Protein AF-A0A392RM71-F1 (afdb_monomer)

Secondary structure (DSSP, 8-state):
-HHHHHHTT-GGGTSSSSPPPPTTSTTHHHHHHHHHHHHHHHHHTS-HHHHHHHTT--SHHHHHHHHHHHHHHHHHHHHHHHHHHHHHHHHTT---

Solvent-accessible surface area (backbone atoms only — not comparable to full-atom values): 5615 Å² total; per-residue (Å²): 110,70,67,66,29,51,79,67,74,45,46,37,41,48,77,50,78,54,65,85,60,57,88,86,41,85,57,26,65,59,50,52,55,54,35,52,53,50,33,51,54,52,58,74,73,49,61,75,84,59,45,75,80,41,72,80,49,90,44,29,28,51,38,46,52,53,50,51,51,53,53,49,58,70,42,44,65,57,52,49,48,53,52,49,51,53,54,50,59,66,56,73,77,61,82,129

Radius of gyration: 19.59 Å; Cα contacts (8 Å, |Δi|>4): 50; chains: 1; bounding box: 61×25×42 Å

Sequence (96 aa):
MTIALRTKNKIGFVDGLIPQPPNDDLQYQIWRRNDNVVVSWLLNSVFKELTSSIIYASTAAAIWIDLQECFLQNNSPRLFQLRKDFITCTQGNLSV

Structure (mmCIF, N/CA/C/O backbone):
data_AF-A0A392RM71-F1
#
_entry.id   AF-A0A392RM71-F1
#
loop_
_atom_site.group_PDB
_atom_site.id
_atom_site.type_symbol
_atom_site.label_atom_id
_atom_site.label_alt_id
_atom_site.label_comp_id
_atom_site.label_asym_id
_atom_site.label_entity_id
_atom_site.label_seq_id
_atom_site.pdbx_PDB_ins_code
_atom_site.Cartn_x
_atom_site.Cartn_y
_atom_site.Cartn_z
_atom_site.occupancy
_atom_site.B_iso_or_equiv
_atom_site.auth_seq_id
_atom_site.auth_comp_id
_atom_site.auth_asym_id
_atom_site.auth_atom_id
_atom_site.pdbx_PDB_model_num
ATOM 1 N N . MET A 1 1 ? -2.167 10.062 5.312 1.00 81.00 1 MET A N 1
ATOM 2 C CA . MET A 1 1 ? -1.520 9.231 4.271 1.00 81.00 1 MET A CA 1
ATOM 3 C C . MET A 1 1 ? -2.003 9.565 2.855 1.00 81.00 1 MET A C 1
ATOM 5 O O . MET A 1 1 ? -1.195 9.978 2.037 1.00 81.00 1 MET A O 1
ATOM 9 N N . THR A 1 2 ? -3.304 9.453 2.556 1.00 85.31 2 THR A N 1
ATOM 10 C CA . THR A 1 2 ? -3.858 9.522 1.184 1.00 85.31 2 THR A CA 1
ATOM 11 C C . THR A 1 2 ? -3.500 10.786 0.397 1.00 85.31 2 THR A C 1
ATOM 13 O O . THR A 1 2 ? -3.091 10.685 -0.756 1.00 85.31 2 THR A O 1
ATOM 16 N N . ILE A 1 3 ? -3.604 11.972 1.008 1.00 90.00 3 ILE A N 1
ATOM 17 C CA . ILE A 1 3 ? -3.268 13.244 0.343 1.00 90.00 3 ILE A CA 1
ATOM 18 C C . ILE A 1 3 ? -1.786 13.267 -0.053 1.00 90.00 3 ILE A C 1
ATOM 20 O O . ILE A 1 3 ? -1.469 13.519 -1.209 1.00 90.00 3 ILE A O 1
ATOM 24 N N . ALA A 1 4 ? -0.888 12.903 0.868 1.00 90.12 4 ALA A N 1
ATOM 25 C CA . ALA A 1 4 ? 0.553 12.871 0.615 1.00 90.12 4 ALA A CA 1
ATOM 26 C C . ALA A 1 4 ? 0.938 11.895 -0.512 1.00 90.12 4 ALA A C 1
ATOM 28 O O . ALA A 1 4 ? 1.782 12.221 -1.347 1.00 90.12 4 ALA A O 1
ATOM 29 N N . LEU A 1 5 ? 0.294 10.723 -0.572 1.00 92.75 5 LEU A N 1
ATOM 30 C CA . LEU A 1 5 ? 0.507 9.752 -1.649 1.00 92.75 5 LEU A CA 1
ATOM 31 C C . LEU A 1 5 ? 0.009 10.273 -2.998 1.00 92.75 5 LEU A C 1
ATOM 33 O O . LEU A 1 5 ? 0.697 10.106 -4.004 1.00 92.75 5 LEU A O 1
ATOM 37 N N . ARG A 1 6 ? -1.156 10.932 -3.030 1.00 91.88 6 ARG A N 1
ATOM 38 C CA . ARG A 1 6 ? -1.700 11.543 -4.252 1.00 91.88 6 ARG A CA 1
ATOM 39 C C . ARG A 1 6 ? -0.800 12.655 -4.776 1.00 91.88 6 ARG A C 1
ATOM 41 O O . ARG A 1 6 ? -0.464 12.638 -5.951 1.00 91.88 6 ARG A O 1
ATOM 48 N N . THR A 1 7 ? -0.318 13.546 -3.910 1.00 93.56 7 THR A N 1
ATOM 49 C CA . THR A 1 7 ? 0.615 14.621 -4.296 1.00 93.56 7 THR A CA 1
ATOM 50 C C . THR A 1 7 ? 1.917 14.085 -4.901 1.00 93.56 7 THR A C 1
ATOM 52 O O . THR A 1 7 ? 2.559 14.769 -5.691 1.00 93.56 7 THR A O 1
ATOM 55 N N . LYS A 1 8 ? 2.315 12.854 -4.556 1.00 92.75 8 LYS A N 1
ATOM 56 C CA . LYS A 1 8 ? 3.525 12.196 -5.072 1.00 92.75 8 LYS A CA 1
ATOM 57 C C . LYS A 1 8 ? 3.250 11.181 -6.189 1.00 92.75 8 LYS A C 1
ATOM 59 O O . LYS A 1 8 ? 4.173 10.469 -6.581 1.00 92.75 8 LYS A O 1
ATOM 64 N N . ASN A 1 9 ? 2.011 11.087 -6.682 1.00 94.38 9 ASN A N 1
ATOM 65 C CA . ASN A 1 9 ? 1.580 10.094 -7.673 1.00 94.38 9 ASN A CA 1
ATOM 66 C C . ASN A 1 9 ? 1.894 8.645 -7.254 1.00 94.38 9 ASN A C 1
ATOM 68 O O . ASN A 1 9 ? 2.316 7.822 -8.063 1.00 94.38 9 ASN A O 1
ATOM 72 N N . LYS A 1 10 ? 1.734 8.337 -5.962 1.00 95.06 10 LYS A N 1
ATOM 73 C CA . LYS A 1 10 ? 2.021 7.017 -5.374 1.00 95.06 10 LYS A CA 1
ATOM 74 C C . LYS A 1 10 ? 0.790 6.245 -4.921 1.00 95.06 10 LYS A C 1
ATOM 76 O O . LYS A 1 10 ? 0.935 5.103 -4.505 1.00 95.06 10 LYS A O 1
ATOM 81 N N . ILE A 1 11 ? -0.405 6.832 -5.010 1.00 95.19 11 ILE A N 1
ATOM 82 C CA . ILE A 1 11 ? -1.633 6.161 -4.556 1.00 95.19 11 ILE A CA 1
ATOM 83 C C . ILE A 1 11 ? -1.873 4.828 -5.285 1.00 95.19 11 ILE A C 1
ATOM 85 O O . ILE A 1 11 ? -2.273 3.865 -4.643 1.00 95.19 11 ILE A O 1
ATOM 89 N N . GLY A 1 12 ? -1.459 4.759 -6.557 1.00 95.06 12 GLY A N 1
ATOM 90 C CA . GLY A 1 12 ? -1.515 3.573 -7.412 1.00 95.06 12 GLY A CA 1
ATOM 91 C C . GLY A 1 12 ? -0.821 2.315 -6.864 1.00 95.06 12 GLY A C 1
ATOM 92 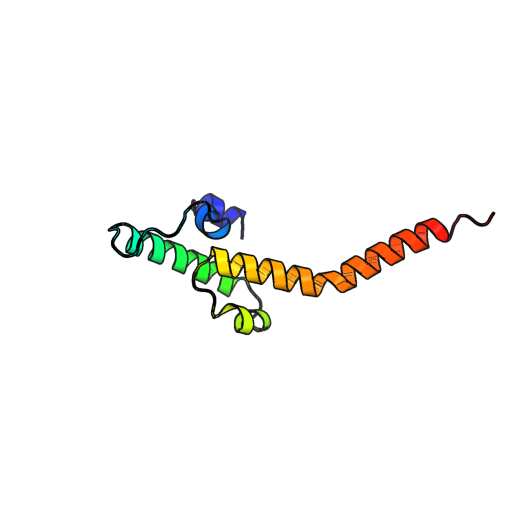O O . GLY A 1 12 ? -1.153 1.200 -7.249 1.00 95.06 12 GLY A O 1
ATOM 93 N N . PHE A 1 13 ? 0.169 2.481 -5.978 1.00 95.56 13 PHE A N 1
ATOM 94 C CA . PHE A 1 13 ? 0.878 1.361 -5.342 1.00 95.56 13 PHE A CA 1
ATOM 95 C C . PHE A 1 13 ? 0.097 0.771 -4.161 1.00 95.56 13 PHE A C 1
ATOM 97 O O . PHE A 1 13 ? 0.353 -0.355 -3.758 1.00 95.56 13 PHE A O 1
ATOM 104 N N . VAL A 1 14 ? -0.835 1.538 -3.590 1.00 93.94 14 VAL A N 1
ATOM 105 C CA . VAL A 1 14 ? -1.641 1.136 -2.427 1.00 93.94 14 VAL A CA 1
ATOM 106 C C . VAL A 1 14 ? -2.961 0.514 -2.868 1.00 93.94 14 VAL A C 1
ATOM 108 O O . VAL A 1 14 ? -3.384 -0.487 -2.305 1.00 93.94 14 VAL A O 1
ATOM 111 N N . ASP A 1 15 ? -3.608 1.095 -3.878 1.00 93.00 15 ASP A N 1
ATOM 112 C CA . ASP A 1 15 ? -4.866 0.587 -4.440 1.00 93.00 15 ASP A CA 1
ATOM 113 C C . ASP A 1 15 ? -4.664 -0.520 -5.494 1.00 93.00 15 ASP A C 1
ATOM 115 O O . ASP A 1 15 ? -5.637 -1.104 -5.967 1.00 93.00 15 ASP A O 1
ATOM 119 N N . GLY A 1 16 ? -3.411 -0.824 -5.851 1.00 92.12 16 GLY A N 1
ATOM 120 C CA . GLY A 1 16 ? -3.057 -1.858 -6.821 1.00 92.12 16 GLY A CA 1
ATOM 121 C C . GLY A 1 16 ? -3.239 -1.450 -8.287 1.00 92.12 16 GLY A C 1
ATOM 122 O O . GLY A 1 16 ? -3.046 -2.286 -9.167 1.00 92.12 16 GLY A O 1
ATOM 123 N N . LEU A 1 17 ? -3.567 -0.184 -8.582 1.00 94.56 17 LEU A N 1
ATOM 124 C CA . LEU A 1 17 ? -3.698 0.308 -9.961 1.00 94.56 17 LEU A CA 1
ATOM 125 C C . LEU A 1 17 ? -2.365 0.330 -10.724 1.00 94.56 17 LEU A C 1
ATOM 127 O O . LEU A 1 17 ? -2.366 0.347 -11.954 1.00 94.56 17 LEU A O 1
ATOM 131 N N . ILE A 1 18 ? -1.232 0.345 -10.015 1.00 95.19 18 ILE A N 1
ATOM 132 C CA . ILE A 1 18 ? 0.111 0.176 -10.581 1.00 95.19 18 ILE A CA 1
ATOM 133 C C . ILE A 1 18 ? 0.595 -1.236 -10.215 1.00 95.19 18 ILE A C 1
ATOM 135 O O . ILE A 1 18 ? 1.268 -1.402 -9.191 1.00 95.19 18 ILE A O 1
ATOM 139 N N . PRO A 1 19 ? 0.258 -2.260 -11.021 1.00 93.75 19 PRO A N 1
ATOM 140 C CA . PRO A 1 19 ? 0.588 -3.642 -10.705 1.00 93.75 19 PRO A CA 1
ATOM 141 C C . PRO A 1 19 ? 2.094 -3.890 -10.786 1.00 93.75 19 PRO A C 1
ATOM 143 O O . PRO A 1 19 ? 2.816 -3.217 -11.526 1.00 93.75 19 PRO A O 1
ATOM 146 N N . GLN A 1 20 ? 2.555 -4.888 -10.034 1.00 94.00 20 GLN A N 1
ATOM 147 C CA . GLN A 1 20 ? 3.931 -5.362 -10.101 1.00 94.00 20 GLN A CA 1
ATOM 148 C C . GLN A 1 20 ? 4.236 -5.894 -11.515 1.00 94.00 20 GLN A C 1
ATOM 150 O O . GLN A 1 20 ? 3.545 -6.808 -11.974 1.00 94.00 20 GLN A O 1
ATOM 155 N N . PRO A 1 21 ? 5.264 -5.364 -12.206 1.00 94.56 21 PRO A N 1
ATOM 156 C CA . PRO A 1 21 ? 5.708 -5.906 -13.483 1.00 94.56 21 PRO A CA 1
ATOM 157 C C . PRO A 1 21 ? 6.304 -7.315 -13.329 1.00 94.56 21 PRO A C 1
ATOM 159 O O . PRO A 1 21 ? 6.763 -7.669 -12.238 1.00 94.56 21 PRO A O 1
ATOM 162 N N . PRO A 1 22 ? 6.375 -8.100 -14.417 1.00 93.81 22 PRO A N 1
ATOM 163 C CA . PRO A 1 22 ? 7.151 -9.337 -14.455 1.00 93.81 22 PRO A CA 1
ATOM 164 C C . PRO A 1 22 ? 8.610 -9.123 -14.021 1.00 93.81 22 PRO A C 1
ATOM 166 O O . PRO A 1 22 ? 9.188 -8.064 -14.258 1.00 93.81 22 PRO A O 1
ATOM 169 N N . ASN A 1 23 ? 9.223 -10.125 -13.384 1.00 88.38 23 ASN A N 1
ATOM 170 C CA . ASN A 1 23 ? 10.577 -10.003 -12.816 1.00 88.38 23 ASN A CA 1
ATOM 171 C C . ASN A 1 23 ? 11.677 -9.760 -13.868 1.00 88.38 23 ASN A C 1
ATOM 173 O O . ASN A 1 23 ? 12.755 -9.275 -13.525 1.00 88.38 23 ASN A O 1
ATOM 177 N N . ASP A 1 24 ? 11.420 -10.132 -15.119 1.00 91.50 24 ASP A N 1
ATOM 178 C CA . ASP A 1 24 ? 12.280 -9.946 -16.287 1.00 91.50 24 ASP A CA 1
ATOM 179 C C . ASP A 1 24 ? 12.080 -8.588 -16.982 1.00 91.50 24 ASP A C 1
ATOM 181 O O . ASP A 1 24 ? 12.867 -8.222 -17.857 1.00 91.50 24 ASP A O 1
ATOM 185 N N . ASP A 1 25 ? 11.083 -7.802 -16.567 1.00 93.44 25 ASP A N 1
ATOM 186 C CA . ASP A 1 25 ? 10.852 -6.458 -17.088 1.00 93.44 25 ASP A CA 1
ATOM 187 C C . ASP A 1 25 ? 11.910 -5.476 -16.555 1.00 93.44 25 ASP A C 1
ATOM 189 O O . ASP A 1 25 ? 12.194 -5.393 -15.354 1.00 93.44 25 ASP A O 1
ATOM 193 N N . LEU A 1 26 ? 12.452 -4.647 -17.448 1.00 91.56 26 LEU A N 1
ATOM 194 C CA . LEU A 1 26 ? 13.372 -3.561 -17.109 1.00 91.56 26 LEU A CA 1
ATOM 195 C C . LEU A 1 26 ? 12.768 -2.582 -16.080 1.00 91.56 26 LEU A C 1
ATOM 197 O O . LEU A 1 26 ? 13.489 -1.969 -15.287 1.00 91.56 26 LEU A O 1
ATOM 201 N N . GLN A 1 27 ? 11.441 -2.450 -16.059 1.00 93.50 27 GLN A N 1
ATOM 202 C CA . GLN A 1 27 ? 10.706 -1.594 -15.135 1.00 93.50 27 GLN A CA 1
ATOM 203 C C . GLN A 1 27 ? 10.543 -2.198 -13.738 1.00 93.50 27 GLN A C 1
ATOM 205 O O . GLN A 1 27 ? 10.255 -1.448 -12.802 1.00 93.50 27 GLN A O 1
ATOM 210 N N . TYR A 1 28 ? 10.777 -3.502 -13.546 1.00 93.31 28 TYR A N 1
ATOM 211 C CA . TYR A 1 28 ? 10.581 -4.172 -12.257 1.00 93.31 28 TYR A CA 1
ATOM 212 C C . TYR A 1 28 ? 11.375 -3.507 -11.126 1.00 9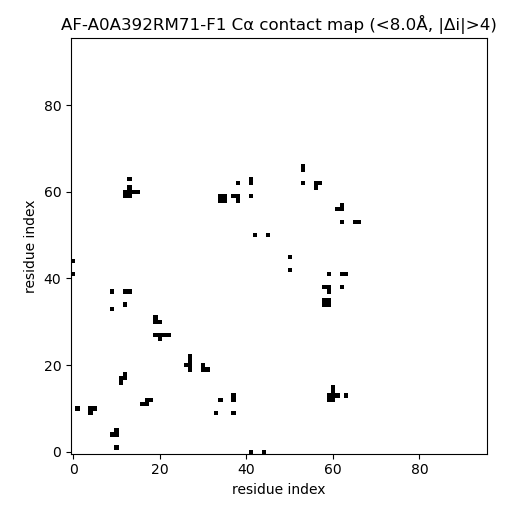3.31 28 TYR A C 1
ATOM 214 O O . TYR A 1 28 ? 10.837 -3.206 -10.061 1.00 93.31 28 TYR A O 1
ATOM 222 N N . GLN A 1 29 ? 12.650 -3.187 -11.366 1.00 93.19 29 GLN A N 1
ATOM 223 C CA . GLN A 1 29 ? 13.498 -2.557 -10.347 1.00 93.19 29 GLN A CA 1
ATOM 224 C C . GLN A 1 29 ? 13.056 -1.127 -10.017 1.00 93.19 29 GLN A C 1
ATOM 226 O O . GLN A 1 29 ? 13.167 -0.686 -8.870 1.00 93.19 29 GLN A O 1
ATOM 231 N N . ILE A 1 30 ? 12.541 -0.396 -11.008 1.00 93.94 30 ILE A N 1
ATOM 232 C CA . ILE A 1 30 ? 12.000 0.953 -10.813 1.00 93.94 30 ILE A CA 1
ATOM 233 C C . ILE A 1 30 ? 10.712 0.864 -9.996 1.00 93.94 30 ILE A C 1
ATOM 235 O O . ILE A 1 30 ? 10.562 1.591 -9.013 1.00 93.94 30 ILE A O 1
ATOM 239 N N . TRP A 1 31 ? 9.809 -0.045 -10.360 1.00 95.88 31 TRP A N 1
ATOM 240 C CA . TRP A 1 31 ? 8.577 -0.297 -9.623 1.00 95.88 31 TRP A CA 1
ATOM 241 C C . TRP A 1 31 ? 8.876 -0.664 -8.167 1.00 95.88 31 TRP A C 1
ATOM 243 O O . TRP A 1 31 ? 8.413 0.024 -7.261 1.00 95.88 31 TRP A O 1
ATOM 253 N N . ARG A 1 32 ? 9.767 -1.637 -7.939 1.00 93.69 32 ARG A N 1
ATOM 254 C CA . ARG A 1 32 ? 10.144 -2.124 -6.604 1.00 93.69 32 ARG A CA 1
ATOM 255 C C . ARG A 1 32 ? 10.718 -1.027 -5.710 1.00 93.69 32 ARG A C 1
ATOM 257 O O . ARG A 1 32 ? 10.399 -0.957 -4.529 1.00 93.69 32 ARG A O 1
ATOM 264 N N . ARG A 1 33 ? 11.554 -0.135 -6.255 1.00 93.44 33 ARG A N 1
ATOM 265 C CA . ARG A 1 33 ? 12.072 1.021 -5.497 1.00 93.44 33 ARG A CA 1
ATOM 266 C C . ARG A 1 33 ? 10.950 1.951 -5.050 1.00 93.44 33 ARG A C 1
ATOM 268 O O . ARG A 1 33 ? 10.979 2.437 -3.925 1.00 93.44 33 ARG A O 1
ATOM 275 N N . ASN A 1 34 ? 9.986 2.212 -5.927 1.00 95.25 34 ASN A N 1
ATOM 276 C CA . ASN A 1 34 ? 8.859 3.079 -5.608 1.00 95.25 34 ASN A CA 1
ATOM 277 C C . ASN A 1 34 ? 7.914 2.430 -4.596 1.00 95.25 34 ASN A C 1
ATOM 279 O O . ASN A 1 34 ? 7.500 3.110 -3.659 1.00 95.25 34 ASN A O 1
ATOM 283 N N . ASP A 1 35 ? 7.641 1.137 -4.748 1.00 95.38 35 ASP A N 1
ATOM 284 C CA . ASP A 1 35 ? 6.847 0.362 -3.800 1.00 95.38 35 ASP A CA 1
ATOM 285 C C . ASP A 1 35 ? 7.490 0.369 -2.402 1.00 95.38 35 ASP A C 1
ATOM 287 O O . ASP A 1 35 ? 6.853 0.793 -1.442 1.00 95.38 35 ASP A O 1
ATOM 291 N N . ASN A 1 36 ? 8.798 0.099 -2.294 1.00 92.50 36 ASN A N 1
ATOM 292 C CA . ASN A 1 36 ? 9.538 0.149 -1.023 1.00 92.50 36 ASN A CA 1
ATOM 293 C C . ASN A 1 36 ? 9.446 1.508 -0.304 1.00 92.50 36 ASN A C 1
ATOM 295 O O . ASN A 1 36 ? 9.400 1.569 0.927 1.00 92.50 36 ASN A O 1
ATOM 299 N N . VAL A 1 37 ? 9.425 2.619 -1.048 1.00 92.88 37 VAL A N 1
ATOM 300 C CA . VAL A 1 37 ? 9.244 3.952 -0.451 1.00 92.88 37 VAL A CA 1
ATOM 301 C C . VAL A 1 37 ? 7.849 4.074 0.158 1.00 92.88 37 VAL A C 1
ATOM 303 O O . VAL A 1 37 ? 7.714 4.554 1.284 1.00 92.88 37 VAL A O 1
ATOM 306 N N . VAL A 1 38 ? 6.818 3.606 -0.544 1.00 94.19 38 VAL A N 1
ATOM 307 C CA . VAL A 1 38 ? 5.443 3.613 -0.034 1.00 94.19 38 VAL A CA 1
ATOM 308 C C . VAL A 1 38 ? 5.308 2.688 1.175 1.00 94.19 38 VAL A C 1
ATOM 310 O O . VAL A 1 38 ? 4.755 3.117 2.185 1.00 94.19 38 VAL A O 1
ATOM 313 N N . VAL A 1 39 ? 5.894 1.488 1.125 1.00 91.31 39 VAL A N 1
ATOM 314 C CA . VAL A 1 39 ? 6.004 0.565 2.267 1.00 91.31 39 VAL A CA 1
ATOM 315 C C . VAL A 1 39 ? 6.607 1.278 3.476 1.00 91.31 39 VAL A C 1
ATOM 317 O O . VAL A 1 39 ? 6.030 1.247 4.559 1.00 91.31 39 VAL A O 1
ATOM 320 N N . SER A 1 40 ? 7.720 1.998 3.303 1.00 89.00 40 SER A N 1
ATOM 321 C CA . SER A 1 40 ? 8.351 2.731 4.407 1.00 89.00 40 SER A CA 1
ATOM 322 C C . SER A 1 40 ? 7.425 3.785 5.025 1.00 89.00 40 SER A C 1
ATOM 324 O O . SER A 1 40 ? 7.391 3.940 6.244 1.00 89.00 40 SER A O 1
ATOM 326 N N . TRP A 1 41 ? 6.632 4.498 4.217 1.00 90.56 41 TRP A N 1
ATOM 327 C CA . TRP A 1 41 ? 5.668 5.477 4.723 1.00 90.56 41 TRP A CA 1
ATOM 328 C C . TRP A 1 41 ? 4.500 4.814 5.445 1.00 90.56 41 TRP A C 1
ATOM 330 O O . TRP A 1 41 ? 4.055 5.338 6.467 1.00 90.56 41 TRP A O 1
ATOM 340 N N . LEU A 1 42 ? 4.034 3.667 4.944 1.00 88.44 42 LEU A N 1
ATOM 341 C CA . LEU A 1 42 ? 3.003 2.866 5.596 1.00 88.44 42 LEU A CA 1
ATOM 342 C C . LEU A 1 42 ? 3.491 2.395 6.967 1.00 88.44 42 LEU A C 1
ATOM 344 O O . LEU A 1 42 ? 2.865 2.723 7.970 1.00 88.44 42 LEU A O 1
ATOM 348 N N . LEU A 1 43 ? 4.648 1.734 7.029 1.00 84.88 43 LEU A N 1
ATOM 349 C CA . LEU A 1 43 ? 5.216 1.212 8.274 1.00 84.88 43 LEU A CA 1
ATOM 350 C C . LEU A 1 43 ? 5.493 2.317 9.302 1.00 84.88 43 LEU A C 1
ATOM 352 O O . LEU A 1 43 ? 5.168 2.155 10.473 1.00 84.88 43 LEU A O 1
ATOM 356 N N . ASN A 1 44 ? 6.019 3.468 8.871 1.00 84.88 44 ASN A N 1
ATOM 357 C CA . ASN A 1 44 ? 6.269 4.609 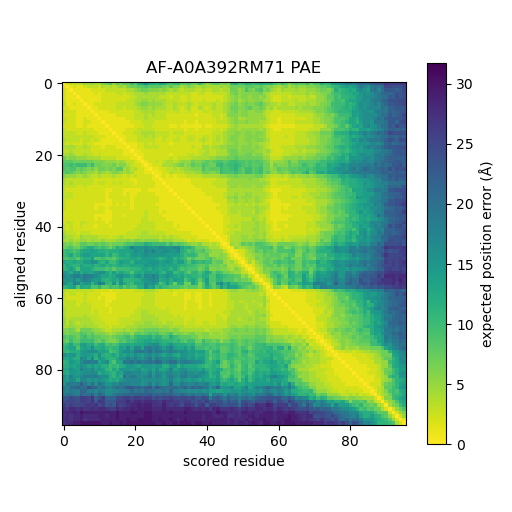9.761 1.00 84.88 44 ASN A CA 1
ATOM 358 C C . ASN A 1 44 ? 4.991 5.292 10.275 1.00 84.88 44 ASN A C 1
ATOM 360 O O . ASN A 1 44 ? 5.054 6.065 11.228 1.00 84.88 44 ASN A O 1
ATOM 364 N N . SER A 1 45 ? 3.844 5.048 9.643 1.00 84.06 45 SER A N 1
ATOM 365 C CA . SER A 1 45 ? 2.559 5.627 10.053 1.00 84.06 45 SER A CA 1
ATOM 366 C C . SER A 1 45 ? 1.725 4.678 10.919 1.00 84.06 45 SER A C 1
ATOM 368 O O . SER A 1 45 ? 0.621 5.041 11.323 1.00 84.06 45 SER A O 1
ATOM 370 N N . VAL A 1 46 ? 2.213 3.461 11.168 1.00 80.69 46 VAL A N 1
ATOM 371 C CA . VAL A 1 46 ? 1.504 2.402 11.892 1.00 80.69 46 VAL A CA 1
ATOM 372 C C . VAL A 1 46 ? 2.120 2.223 13.284 1.00 80.69 46 VAL A C 1
ATOM 374 O O . VAL A 1 46 ? 3.327 2.365 13.471 1.00 80.69 46 VAL A O 1
ATOM 377 N 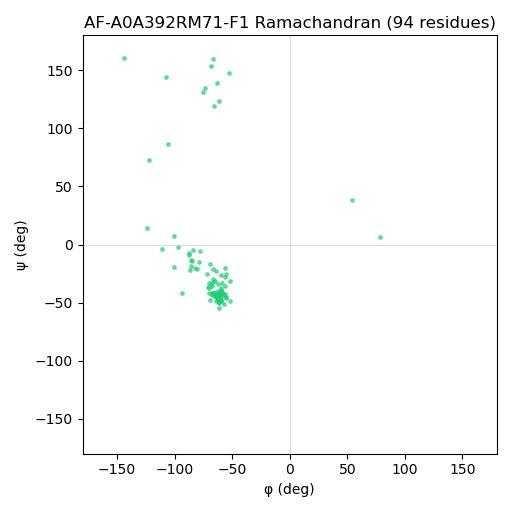N . PHE A 1 47 ? 1.288 1.921 14.285 1.00 71.31 47 PHE A N 1
ATOM 378 C CA . PHE A 1 47 ? 1.749 1.615 15.643 1.00 71.31 47 PHE A CA 1
ATOM 379 C C . PHE A 1 47 ? 2.621 0.352 15.647 1.00 71.31 47 PHE A C 1
ATOM 381 O O . PHE A 1 47 ? 2.270 -0.638 15.008 1.00 71.31 47 PHE A O 1
ATOM 388 N N . LYS A 1 48 ? 3.721 0.358 16.415 1.00 69.00 48 LYS A N 1
ATOM 389 C CA . LYS A 1 48 ? 4.703 -0.747 16.469 1.00 69.00 48 LYS A CA 1
ATOM 390 C C . LYS A 1 48 ? 4.086 -2.127 16.725 1.00 69.00 48 LYS A C 1
ATOM 392 O O . LYS A 1 48 ? 4.604 -3.128 16.244 1.00 69.00 48 LYS A O 1
ATOM 397 N N . GLU A 1 49 ? 2.987 -2.172 17.470 1.00 65.38 49 GLU A N 1
ATOM 398 C CA . GLU A 1 49 ? 2.251 -3.394 17.817 1.00 65.38 49 GLU A CA 1
ATOM 399 C C . GLU A 1 49 ? 1.589 -4.063 16.606 1.00 65.38 49 GLU A C 1
ATOM 401 O O . GLU A 1 49 ? 1.478 -5.282 16.571 1.00 65.38 49 GLU A O 1
ATOM 406 N N . LEU A 1 50 ? 1.201 -3.281 15.596 1.00 66.56 50 LEU A N 1
ATOM 407 C CA . LEU A 1 50 ? 0.646 -3.781 14.335 1.00 66.56 50 LEU A CA 1
ATOM 408 C C . LEU A 1 50 ? 1.753 -4.140 13.336 1.00 66.56 50 LEU A C 1
ATOM 410 O O . LEU A 1 50 ? 1.529 -4.877 12.386 1.00 66.56 50 LEU A O 1
ATOM 414 N N . THR A 1 51 ? 2.972 -3.637 13.533 1.00 65.44 51 THR A N 1
ATOM 415 C CA . THR A 1 51 ? 4.083 -3.877 12.608 1.00 65.44 51 THR A CA 1
ATOM 416 C C . THR A 1 51 ? 4.514 -5.347 12.592 1.00 65.44 51 THR A C 1
ATOM 418 O O . THR A 1 51 ? 4.898 -5.853 11.542 1.00 65.44 51 THR A O 1
ATOM 421 N N . SER A 1 52 ? 4.403 -6.064 13.715 1.00 66.44 52 SER A N 1
ATOM 422 C CA . SER A 1 52 ? 4.784 -7.482 13.827 1.00 66.44 52 SER A CA 1
ATOM 423 C C . SER A 1 52 ? 3.935 -8.421 12.963 1.00 66.44 52 SER A C 1
ATOM 425 O O . SER A 1 52 ? 4.467 -9.414 12.470 1.00 66.44 52 SER A O 1
ATOM 427 N N . SER A 1 53 ? 2.657 -8.101 12.729 1.00 66.75 53 SER A N 1
ATOM 428 C CA . SER A 1 53 ? 1.784 -8.871 11.832 1.00 66.75 53 SER A CA 1
ATOM 429 C C . SER A 1 53 ? 1.969 -8.510 10.355 1.00 66.75 53 SER A C 1
ATOM 431 O O . SER A 1 53 ? 1.643 -9.316 9.494 1.00 66.75 53 SER A O 1
ATOM 433 N N . ILE A 1 54 ? 2.531 -7.331 10.060 1.00 65.25 54 ILE A N 1
ATOM 434 C CA . ILE A 1 54 ? 2.606 -6.741 8.710 1.00 65.25 54 ILE A CA 1
ATOM 435 C C . ILE A 1 54 ? 3.982 -6.934 8.046 1.00 65.25 54 ILE A C 1
ATOM 437 O O . ILE A 1 54 ? 4.106 -6.846 6.827 1.00 65.25 54 ILE A O 1
ATOM 441 N N . ILE A 1 55 ? 5.035 -7.226 8.821 1.00 62.59 55 ILE A N 1
ATOM 442 C CA . ILE A 1 55 ? 6.427 -7.355 8.335 1.00 62.59 55 ILE A CA 1
ATOM 443 C C . ILE A 1 55 ? 6.604 -8.396 7.208 1.00 62.59 55 ILE A C 1
ATOM 445 O O . ILE A 1 55 ? 7.580 -8.319 6.463 1.00 62.59 55 ILE A O 1
ATOM 449 N N . TYR A 1 56 ? 5.677 -9.343 7.052 1.00 59.78 56 TYR A N 1
ATOM 450 C CA . TYR A 1 56 ? 5.757 -10.390 6.029 1.00 59.78 56 TYR A CA 1
ATOM 451 C C . TYR A 1 56 ? 5.160 -10.003 4.668 1.00 59.78 56 TYR A C 1
ATOM 453 O O . TYR A 1 56 ? 5.344 -10.743 3.699 1.00 59.78 56 TYR A O 1
ATOM 461 N N . ALA A 1 57 ? 4.466 -8.867 4.563 1.00 62.12 57 ALA A N 1
ATOM 462 C CA . ALA A 1 57 ? 3.850 -8.443 3.313 1.00 62.12 57 ALA A CA 1
ATOM 463 C C . ALA A 1 57 ? 4.898 -7.906 2.322 1.00 62.12 57 ALA A C 1
ATOM 465 O O . ALA A 1 57 ? 5.753 -7.081 2.645 1.00 62.12 57 ALA A O 1
ATOM 466 N N . SER A 1 58 ? 4.825 -8.395 1.084 1.00 77.31 58 SER A N 1
ATOM 467 C CA . SER A 1 58 ? 5.833 -8.182 0.040 1.00 77.31 58 SER A CA 1
ATOM 468 C C . SER A 1 58 ? 5.675 -6.877 -0.746 1.00 77.31 58 SER A C 1
ATOM 470 O O . SER A 1 58 ? 6.606 -6.506 -1.459 1.00 77.31 58 SER A O 1
ATOM 472 N N . THR A 1 59 ? 4.526 -6.195 -0.636 1.00 91.81 59 THR A N 1
ATOM 473 C CA . THR A 1 59 ? 4.202 -4.976 -1.400 1.00 91.81 59 THR A CA 1
ATOM 474 C C . THR A 1 59 ? 3.390 -3.971 -0.581 1.00 91.81 59 THR A C 1
ATOM 476 O O . THR A 1 59 ? 2.728 -4.345 0.393 1.00 91.81 59 THR A O 1
ATOM 479 N N . ALA A 1 60 ? 3.377 -2.696 -0.987 1.00 92.62 60 ALA A N 1
ATOM 480 C CA . ALA A 1 60 ? 2.571 -1.665 -0.327 1.00 92.62 60 ALA A CA 1
ATOM 481 C C . ALA A 1 60 ? 1.063 -1.975 -0.351 1.00 92.62 60 ALA A C 1
ATOM 483 O O . ALA A 1 60 ? 0.371 -1.715 0.635 1.00 92.62 60 ALA A O 1
ATOM 484 N N . ALA A 1 61 ? 0.565 -2.552 -1.448 1.00 93.31 61 ALA A N 1
ATOM 485 C CA . ALA A 1 61 ? -0.829 -2.972 -1.578 1.00 93.31 61 ALA A CA 1
ATOM 486 C C . ALA A 1 61 ? -1.187 -4.079 -0.575 1.00 93.31 61 ALA A C 1
ATOM 488 O O . ALA A 1 61 ? -2.204 -3.979 0.107 1.00 93.31 61 ALA A O 1
ATOM 489 N N . ALA A 1 62 ? -0.329 -5.096 -0.429 1.00 90.31 62 ALA A N 1
ATOM 490 C CA . ALA A 1 62 ? -0.543 -6.176 0.535 1.00 90.31 62 ALA A CA 1
ATOM 491 C C . ALA A 1 62 ? -0.571 -5.647 1.978 1.00 90.31 62 ALA A C 1
ATOM 493 O O . ALA A 1 62 ? -1.514 -5.917 2.713 1.00 90.31 62 ALA A O 1
ATOM 494 N N . ILE A 1 63 ? 0.395 -4.793 2.344 1.00 88.75 63 ILE A N 1
ATOM 495 C CA . ILE A 1 63 ? 0.417 -4.131 3.659 1.00 88.75 63 ILE A CA 1
ATOM 496 C C . ILE A 1 63 ? -0.879 -3.358 3.913 1.00 88.75 63 ILE A C 1
ATOM 498 O O . ILE A 1 63 ? -1.410 -3.365 5.023 1.00 88.75 63 ILE A O 1
ATOM 502 N N . TRP A 1 64 ? -1.375 -2.644 2.903 1.00 89.06 64 TRP A N 1
ATOM 503 C CA . TRP A 1 64 ? -2.596 -1.863 3.037 1.00 89.06 64 TRP A CA 1
ATOM 504 C C . TRP A 1 64 ? -3.828 -2.739 3.267 1.00 89.06 64 TRP A C 1
ATOM 506 O O . TRP A 1 64 ? -4.641 -2.403 4.126 1.00 89.06 64 TRP A O 1
ATOM 516 N N . ILE A 1 65 ? -3.937 -3.864 2.559 1.00 88.12 65 ILE A N 1
ATOM 517 C CA . ILE A 1 65 ? -5.015 -4.841 2.755 1.00 88.12 65 ILE A CA 1
ATOM 518 C C . ILE A 1 65 ? -4.964 -5.409 4.179 1.00 88.12 65 ILE A C 1
ATOM 520 O O . ILE A 1 65 ? -5.963 -5.323 4.893 1.00 88.12 65 ILE A O 1
ATOM 524 N N . ASP A 1 66 ? -3.797 -5.870 4.636 1.00 85.00 66 ASP A N 1
ATOM 525 C CA . ASP A 1 66 ? -3.625 -6.421 5.988 1.00 85.00 66 ASP A CA 1
ATOM 526 C C . ASP A 1 66 ? -4.001 -5.394 7.066 1.00 85.00 66 ASP A C 1
ATOM 528 O O . ASP A 1 66 ? -4.694 -5.700 8.039 1.00 85.00 66 ASP A O 1
ATOM 532 N N . LEU A 1 67 ? -3.598 -4.132 6.876 1.00 83.38 67 LEU A N 1
ATOM 533 C CA . LEU A 1 67 ? -3.993 -3.035 7.757 1.00 83.38 67 LEU A CA 1
ATOM 534 C C . LEU A 1 67 ? -5.510 -2.861 7.787 1.00 83.38 67 LEU A C 1
ATOM 536 O O . LEU A 1 67 ? -6.087 -2.740 8.870 1.00 83.38 67 LEU A O 1
ATOM 540 N N . GLN A 1 68 ? -6.163 -2.833 6.624 1.00 84.19 68 GLN A N 1
ATOM 541 C CA . GLN A 1 68 ? -7.616 -2.710 6.552 1.00 84.19 68 GLN A CA 1
ATOM 542 C C . GLN A 1 68 ? -8.299 -3.854 7.303 1.00 84.19 68 GLN A C 1
ATOM 544 O O . GLN A 1 68 ? -9.201 -3.590 8.097 1.00 84.19 68 GLN A O 1
ATOM 549 N N . GLU A 1 69 ? -7.843 -5.092 7.126 1.00 82.94 69 GLU A N 1
ATOM 550 C CA . GLU A 1 69 ? -8.387 -6.255 7.826 1.00 82.94 69 GLU A CA 1
ATOM 551 C C . GLU A 1 69 ? -8.174 -6.173 9.342 1.00 82.94 69 GLU A C 1
ATOM 553 O O . GLU A 1 69 ? -9.142 -6.294 10.096 1.00 82.94 69 GLU A O 1
ATOM 558 N N . CYS A 1 70 ? -6.958 -5.874 9.809 1.00 79.44 70 CYS A N 1
ATOM 559 C CA . CYS A 1 70 ? -6.669 -5.718 11.237 1.00 79.44 70 CYS A CA 1
ATOM 560 C C . CYS A 1 70 ? -7.508 -4.603 11.880 1.00 79.44 70 CYS A C 1
ATOM 562 O O . CYS A 1 70 ? -8.046 -4.773 12.978 1.00 79.44 70 CYS A O 1
ATOM 564 N N . PHE A 1 71 ? -7.657 -3.453 11.216 1.00 75.94 71 PHE A N 1
ATOM 565 C CA . PHE A 1 71 ? -8.478 -2.358 11.737 1.00 75.94 71 PHE A CA 1
ATOM 566 C C . PHE A 1 71 ? -9.973 -2.675 11.692 1.00 75.94 71 PHE A C 1
ATOM 568 O O . PHE A 1 71 ? -10.697 -2.286 12.610 1.00 75.94 71 PHE A O 1
ATOM 575 N N . LEU A 1 72 ? -10.459 -3.380 10.670 1.00 76.19 72 LEU A N 1
ATOM 576 C CA . LEU A 1 72 ? -11.848 -3.837 10.616 1.00 76.19 72 LEU A CA 1
ATOM 577 C C . LEU A 1 72 ? -12.139 -4.846 11.728 1.00 76.19 72 LEU A C 1
ATOM 579 O O . LEU A 1 72 ? -13.151 -4.708 12.416 1.00 76.19 72 LEU A O 1
ATOM 583 N N . GLN A 1 73 ? -11.247 -5.807 11.963 1.00 74.88 73 GLN A N 1
ATOM 584 C CA . GLN A 1 73 ? -11.376 -6.781 13.048 1.00 74.88 73 GLN A CA 1
ATOM 585 C C . GLN A 1 73 ? -11.390 -6.095 14.419 1.00 74.88 73 GLN A C 1
ATOM 587 O O . GLN A 1 73 ? -12.329 -6.297 15.188 1.00 74.88 73 GLN A O 1
ATOM 592 N N . ASN A 1 74 ? -10.432 -5.204 14.697 1.00 73.75 74 ASN A N 1
ATOM 593 C CA . ASN A 1 74 ? -10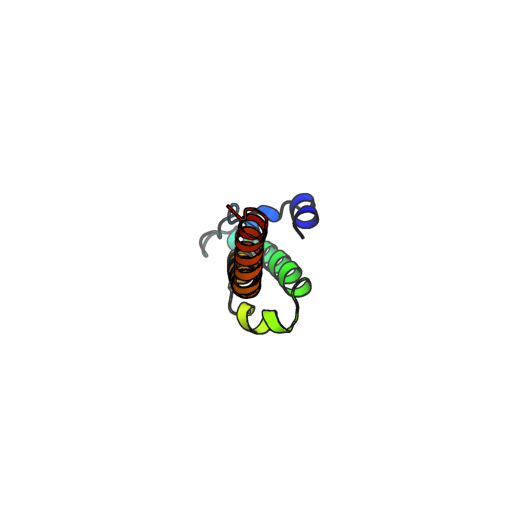.376 -4.465 15.964 1.00 73.75 74 ASN A CA 1
ATOM 594 C C . ASN A 1 74 ? -11.602 -3.564 16.188 1.00 73.75 74 ASN A C 1
ATOM 596 O O . ASN A 1 74 ? -12.069 -3.405 17.316 1.00 73.75 74 ASN A O 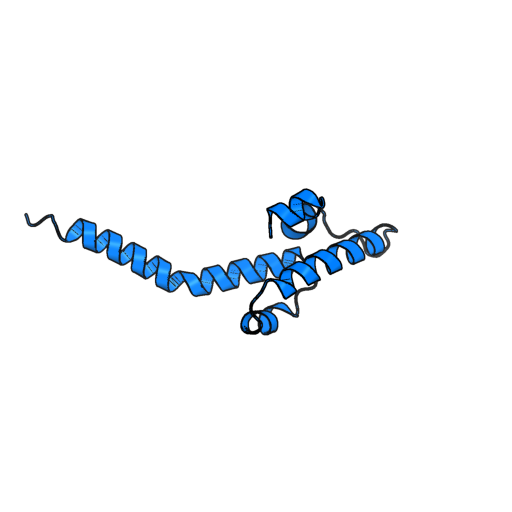1
ATOM 600 N N . ASN A 1 75 ? -12.158 -2.986 15.120 1.00 77.38 75 ASN A N 1
ATOM 601 C CA . ASN A 1 75 ? -13.338 -2.128 15.215 1.00 77.38 75 ASN A CA 1
ATOM 602 C C . ASN A 1 75 ? -14.667 -2.898 15.192 1.00 77.38 75 ASN A C 1
ATOM 604 O O . ASN A 1 75 ? -15.695 -2.316 15.539 1.00 77.38 75 ASN A O 1
ATOM 608 N N . SER A 1 76 ? -14.681 -4.181 14.820 1.00 78.81 76 SER A N 1
ATOM 609 C CA . SER A 1 76 ? -15.913 -4.969 14.667 1.00 78.81 76 SER A CA 1
ATOM 610 C C . SER A 1 76 ? -16.735 -5.085 15.960 1.00 78.81 76 SER A C 1
ATOM 612 O O . SER A 1 76 ? -17.936 -4.809 15.904 1.00 78.81 76 SER A O 1
ATOM 614 N N . PRO A 1 77 ? -16.152 -5.386 17.141 1.00 80.44 77 PRO A N 1
ATOM 615 C CA . PRO A 1 77 ? -16.906 -5.416 18.397 1.00 80.44 77 PRO A CA 1
ATOM 616 C C . PRO A 1 77 ? -17.510 -4.054 18.754 1.00 80.44 77 PRO A C 1
ATOM 618 O O . PRO A 1 77 ? -18.661 -3.966 19.177 1.00 80.44 77 PRO A O 1
ATOM 621 N N . ARG A 1 78 ? -16.757 -2.971 18.528 1.00 82.50 78 ARG A N 1
ATOM 622 C CA . ARG A 1 78 ? -17.221 -1.603 18.788 1.00 82.50 78 ARG A CA 1
ATOM 623 C C . ARG A 1 78 ? -18.341 -1.195 17.834 1.00 82.50 78 ARG A C 1
ATOM 625 O O . ARG A 1 78 ? -19.315 -0.586 18.263 1.00 82.50 78 ARG A O 1
ATOM 632 N N . LEU A 1 79 ? -18.226 -1.547 16.555 1.00 79.06 79 LEU A N 1
ATOM 633 C CA . LEU A 1 79 ? -19.268 -1.317 15.558 1.00 79.06 79 LEU A CA 1
ATOM 634 C C . LEU A 1 79 ? -20.539 -2.107 15.893 1.00 79.06 79 LEU A C 1
ATOM 636 O O . LEU A 1 79 ? -21.638 -1.573 15.768 1.00 79.06 79 LEU A O 1
ATOM 640 N N . PHE 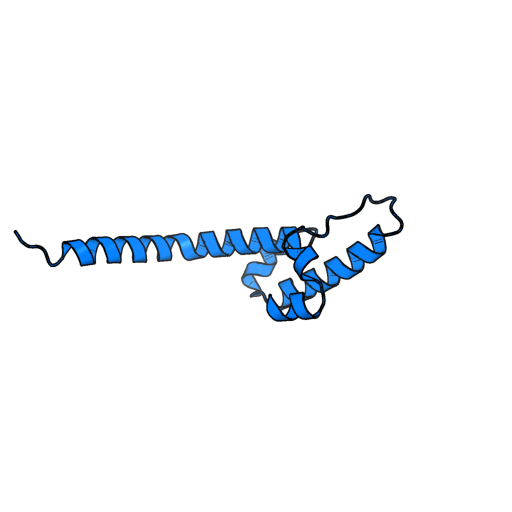A 1 80 ? -20.397 -3.356 16.343 1.00 82.75 80 PHE A N 1
ATOM 641 C CA . PHE A 1 80 ? -21.518 -4.172 16.801 1.00 82.75 80 PHE A CA 1
ATOM 642 C C . PHE A 1 80 ? -22.205 -3.549 18.019 1.00 82.75 80 PHE A C 1
ATOM 644 O O . PHE A 1 80 ? -23.427 -3.417 18.019 1.00 82.75 80 PHE A O 1
ATOM 651 N N . GLN A 1 81 ? -21.431 -3.101 19.012 1.00 86.19 81 GLN A N 1
ATOM 652 C CA . GLN A 1 81 ? -21.973 -2.418 20.184 1.00 86.19 81 GLN A CA 1
ATOM 653 C C . GLN A 1 81 ? -22.726 -1.144 19.790 1.00 86.19 81 GLN A C 1
ATOM 655 O O . GLN A 1 81 ? -23.874 -0.984 20.178 1.00 86.19 81 GLN A O 1
ATOM 660 N N . LEU A 1 82 ? -22.145 -0.296 18.935 1.00 83.94 82 LEU A N 1
ATOM 661 C CA . LEU A 1 82 ? -22.810 0.915 18.438 1.00 83.94 82 LEU A CA 1
ATOM 662 C C . LEU A 1 82 ? -24.116 0.604 17.689 1.00 83.94 82 LEU A C 1
ATOM 664 O O . LEU A 1 82 ? -25.106 1.313 17.855 1.00 83.94 82 LEU A O 1
ATOM 668 N N . ARG A 1 83 ? -24.145 -0.462 16.877 1.00 83.25 83 ARG A N 1
ATOM 669 C CA . ARG A 1 83 ? -25.373 -0.915 16.199 1.00 83.25 83 ARG A CA 1
ATOM 670 C C . ARG A 1 83 ? -26.419 -1.409 17.194 1.00 83.25 83 ARG A C 1
ATOM 672 O O . ARG A 1 83 ? -27.592 -1.086 17.034 1.00 83.25 83 ARG A O 1
ATOM 679 N N . LYS A 1 84 ? -26.006 -2.170 18.210 1.00 86.12 84 LYS A N 1
ATOM 680 C CA . LYS A 1 84 ? -26.891 -2.628 19.284 1.00 86.12 84 LYS A CA 1
ATOM 681 C C . LYS A 1 84 ? -27.471 -1.440 20.041 1.00 86.12 84 LYS A C 1
ATOM 683 O O . LYS A 1 84 ? -28.686 -1.371 20.154 1.00 86.12 84 LYS A O 1
ATOM 688 N N . ASP A 1 85 ? -26.628 -0.500 20.463 1.00 83.44 85 ASP A N 1
ATOM 689 C CA . ASP A 1 85 ? -27.034 0.709 21.182 1.00 83.44 85 ASP A CA 1
ATOM 690 C C . ASP A 1 85 ? -28.042 1.521 20.364 1.00 83.44 85 ASP A C 1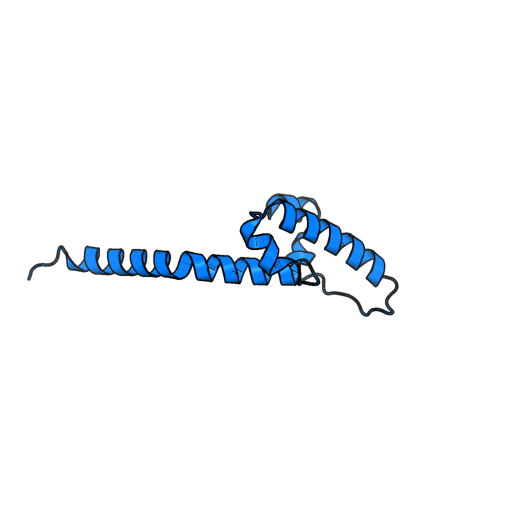
ATOM 692 O O . ASP A 1 85 ? -29.066 1.943 20.892 1.00 83.44 85 ASP A O 1
ATOM 696 N N . PHE A 1 86 ? -27.815 1.671 19.056 1.00 78.88 86 PHE A N 1
ATOM 697 C CA . PHE A 1 86 ? -28.751 2.333 18.146 1.00 78.88 86 PHE A CA 1
ATOM 698 C C . PHE A 1 86 ? -30.120 1.627 18.071 1.00 78.88 86 PHE A C 1
ATOM 700 O O . PHE A 1 86 ? -31.164 2.282 18.134 1.00 78.88 86 PHE A O 1
ATOM 707 N N . ILE A 1 87 ? -30.135 0.294 17.984 1.00 82.38 87 ILE A N 1
ATOM 708 C CA . ILE A 1 87 ? -31.372 -0.505 17.968 1.00 82.38 87 ILE A CA 1
ATOM 709 C C . ILE A 1 87 ? -32.089 -0.427 19.327 1.00 82.38 87 ILE A C 1
ATOM 711 O O . ILE A 1 87 ? -33.297 -0.221 19.387 1.00 82.38 87 ILE A O 1
ATOM 715 N N . THR A 1 88 ? -31.361 -0.520 20.439 1.00 77.62 88 THR A N 1
ATOM 716 C CA . THR A 1 88 ? -31.957 -0.416 21.778 1.00 77.62 88 THR A CA 1
ATOM 717 C C . THR A 1 88 ? -32.434 0.999 22.100 1.00 77.62 88 THR A C 1
ATOM 719 O O . THR A 1 88 ? -33.463 1.152 22.749 1.00 77.62 88 THR A O 1
ATOM 722 N N . CYS A 1 89 ? -31.758 2.041 21.604 1.00 70.00 89 CYS A N 1
ATOM 723 C CA . CYS A 1 89 ? -32.206 3.431 21.737 1.00 70.00 89 CYS A CA 1
ATOM 724 C C . CYS A 1 89 ? -33.480 3.706 20.934 1.00 70.00 89 CYS A C 1
ATOM 726 O O . CYS A 1 89 ? -34.336 4.455 21.395 1.00 70.00 89 CYS A O 1
ATOM 728 N N . THR A 1 90 ? -33.640 3.092 19.758 1.00 59.53 90 THR A N 1
ATOM 729 C CA . THR A 1 90 ? -34.894 3.194 18.993 1.00 59.53 90 THR A CA 1
ATOM 730 C C . THR A 1 90 ? -36.033 2.394 19.634 1.00 59.53 90 THR A C 1
ATOM 732 O O . THR A 1 90 ? -37.190 2.777 19.490 1.00 59.53 90 THR A O 1
ATOM 735 N N . GLN A 1 91 ? -35.727 1.350 20.412 1.00 55.84 91 GLN A N 1
ATOM 736 C CA . GLN A 1 91 ? -36.725 0.559 21.140 1.00 55.84 91 GLN A CA 1
ATOM 737 C C . GLN A 1 91 ? -37.086 1.128 22.530 1.00 55.84 91 GLN A C 1
ATOM 739 O O . GLN A 1 91 ? -38.170 0.859 23.037 1.00 55.84 91 GLN A O 1
ATOM 744 N N . GLY A 1 92 ? -36.222 1.950 23.137 1.00 56.94 92 GLY A N 1
ATOM 745 C CA . GLY A 1 92 ? -36.388 2.475 24.501 1.00 56.94 92 GLY A CA 1
ATOM 746 C C . GLY A 1 92 ? -37.383 3.630 24.683 1.00 56.94 92 GLY A C 1
ATOM 747 O O . GLY A 1 92 ? -37.636 4.005 25.821 1.00 56.94 92 GLY A O 1
ATOM 748 N N . ASN A 1 93 ? -37.957 4.179 23.605 1.00 56.62 93 ASN A N 1
ATOM 749 C CA . ASN A 1 93 ? -38.909 5.305 23.658 1.00 56.62 93 ASN A CA 1
ATOM 750 C C . ASN A 1 93 ? -40.268 5.020 22.993 1.00 56.62 93 ASN A C 1
ATOM 752 O O . ASN A 1 93 ? -41.049 5.940 22.764 1.00 56.62 93 ASN A O 1
ATOM 756 N N . LEU A 1 94 ? -40.574 3.756 22.698 1.00 57.16 94 LEU A N 1
ATOM 757 C CA . LEU A 1 94 ? -41.905 3.338 22.258 1.00 57.16 94 LEU A CA 1
ATOM 758 C C . LEU A 1 94 ? -42.431 2.268 23.215 1.00 57.16 94 LEU A C 1
ATOM 760 O O . LEU A 1 94 ? -42.483 1.084 22.894 1.00 57.16 94 LEU A O 1
ATOM 764 N N . SER A 1 95 ? -42.806 2.699 24.419 1.00 52.75 95 SER A N 1
ATOM 765 C CA . SER A 1 95 ? -43.826 1.993 25.191 1.00 52.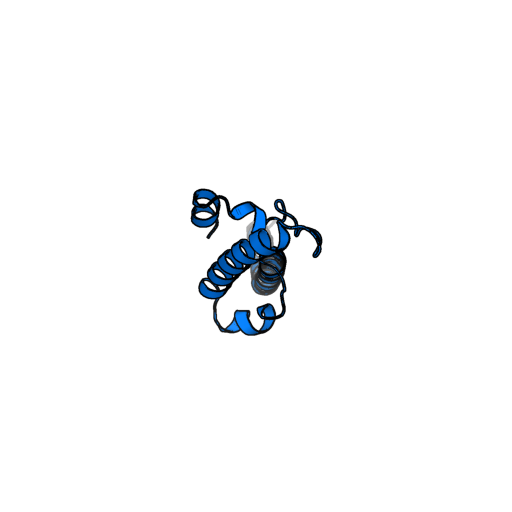75 95 SER A CA 1
ATOM 766 C C . SER A 1 95 ? -45.156 2.121 24.443 1.00 52.75 95 SER A C 1
ATOM 768 O O . SER A 1 95 ? -45.609 3.245 24.214 1.00 52.75 95 SER A O 1
ATOM 770 N N . VAL A 1 96 ? -45.731 0.986 24.032 1.00 49.28 96 VAL A N 1
ATOM 771 C CA . VAL A 1 96 ? -47.156 0.879 23.666 1.00 49.28 96 VAL A CA 1
ATOM 772 C C . VAL A 1 96 ? -48.002 1.092 24.913 1.00 49.28 96 VAL A C 1
ATOM 774 O O . VAL A 1 96 ? -47.603 0.552 25.971 1.00 49.28 96 VAL A O 1
#

Organism: NCBI:txid97028

Foldseek 3Di:
DVVVCVVVVNVCQQQVVPPQDDPPDPCNVVNLVSFVVLVVVLLVVDDPVLCVVQVPDRGNNSSNVSVVVVVCVVCVVVVVVVVVCVVVVVVVPDDD

pLDDT: mean 83.04, std 12.12, range [49.28, 95.88]

Mean predicted aligned error: 9.15 Å